Protein AF-A0A536W2F8-F1 (afdb_monomer_lite)

Secondary structure (DSSP, 8-state):
-TT-----SEEEEEEEEE-TTS-EEEEEEEEESS---HHHHHHHHHHHHHSHHHHHHHTTS-EEEEE-

Structure (mmCIF, N/CA/C/O backbone):
data_AF-A0A536W2F8-F1
#
_entry.id   AF-A0A536W2F8-F1
#
loop_
_atom_site.group_PDB
_atom_site.id
_atom_site.type_symbol
_atom_site.label_atom_id
_atom_site.label_alt_id
_atom_site.label_comp_id
_atom_site.label_asym_id
_atom_site.label_entity_id
_atom_site.label_seq_id
_atom_site.pdbx_PDB_ins_code
_atom_site.Cartn_x
_atom_site.Cartn_y
_atom_site.Cartn_z
_atom_site.occupancy
_atom_site.B_iso_or_equiv
_atom_site.auth_seq_id
_atom_site.auth_comp_id
_atom_site.auth_asym_id
_atom_site.auth_atom_id
_atom_site.pdbx_PDB_model_num
ATOM 1 N N . ALA A 1 1 ? -5.931 -11.864 15.471 1.00 50.94 1 ALA A N 1
ATOM 2 C CA . ALA A 1 1 ? -5.625 -10.455 15.143 1.00 50.94 1 ALA A CA 1
ATOM 3 C C . ALA A 1 1 ? -4.884 -9.821 16.321 1.00 50.94 1 ALA A C 1
ATOM 5 O O . ALA A 1 1 ? -5.416 -9.820 17.418 1.00 50.94 1 ALA A O 1
ATOM 6 N N . ARG A 1 2 ? -3.634 -9.364 16.143 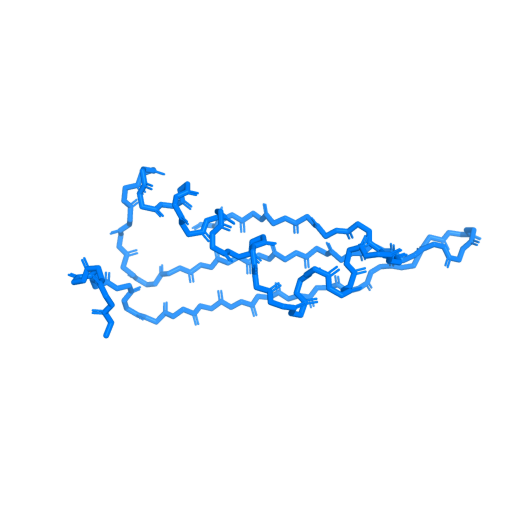1.00 60.88 2 ARG A N 1
ATOM 7 C CA . ARG A 1 2 ? -2.746 -8.965 17.263 1.00 60.88 2 ARG A CA 1
ATOM 8 C C . ARG A 1 2 ? -3.067 -7.607 17.910 1.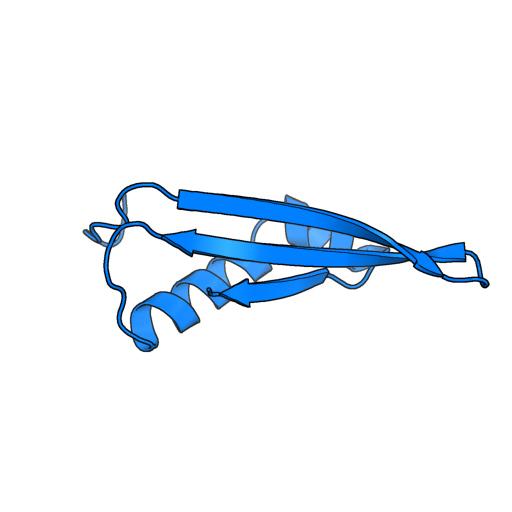00 60.88 2 ARG A C 1
ATOM 10 O O . ARG A 1 2 ? -2.482 -7.307 18.939 1.00 60.88 2 ARG A O 1
ATOM 17 N N . LYS A 1 3 ? -3.943 -6.792 17.310 1.00 73.06 3 LYS A N 1
ATOM 18 C CA . LYS A 1 3 ? -4.197 -5.404 17.747 1.00 73.06 3 LYS A CA 1
ATOM 19 C C . LYS A 1 3 ? -5.585 -5.153 18.342 1.00 73.06 3 LYS A C 1
ATOM 21 O O . LYS A 1 3 ? -5.824 -4.063 18.832 1.00 73.06 3 LYS A O 1
ATOM 26 N N . GLY A 1 4 ? -6.485 -6.142 18.301 1.00 79.50 4 GLY A N 1
ATOM 27 C CA . GLY A 1 4 ? -7.862 -5.981 18.792 1.00 79.50 4 GLY A CA 1
ATOM 28 C C . GLY A 1 4 ? -8.683 -4.929 18.035 1.00 79.50 4 GLY A C 1
ATOM 29 O O . GLY A 1 4 ? -9.629 -4.390 18.591 1.00 79.50 4 GLY A O 1
ATOM 30 N N . TRP A 1 5 ? -8.296 -4.591 16.801 1.00 86.50 5 TRP A N 1
ATOM 31 C CA . TRP A 1 5 ? -8.978 -3.579 15.997 1.00 86.50 5 TRP A CA 1
ATOM 32 C C . TRP A 1 5 ? -10.116 -4.191 15.192 1.00 86.50 5 TRP A C 1
ATOM 34 O O . TRP A 1 5 ? -9.903 -5.161 14.461 1.00 86.50 5 TRP A O 1
ATOM 44 N N . GLU A 1 6 ? -11.279 -3.556 15.262 1.00 88.94 6 GLU A N 1
ATOM 45 C CA . GLU A 1 6 ? -12.394 -3.809 14.357 1.00 88.94 6 GLU A CA 1
ATOM 46 C C . GLU A 1 6 ? -12.172 -3.019 13.067 1.00 88.94 6 GLU A C 1
ATOM 48 O O . GLU A 1 6 ? -12.382 -1.810 13.010 1.00 88.94 6 GLU A O 1
ATOM 53 N N . LEU A 1 7 ? -11.684 -3.705 12.033 1.00 89.62 7 LEU A N 1
ATOM 54 C CA . LEU A 1 7 ? -11.446 -3.114 10.710 1.00 89.62 7 LEU A CA 1
ATOM 55 C C . LEU A 1 7 ? -12.684 -3.193 9.803 1.00 89.62 7 LEU A C 1
ATOM 57 O O . LEU A 1 7 ? -12.752 -2.506 8.784 1.00 89.62 7 LEU A O 1
ATOM 61 N N . GLY A 1 8 ? -13.656 -4.037 10.161 1.00 92.69 8 GLY A N 1
ATOM 62 C CA . GLY A 1 8 ? -14.764 -4.389 9.282 1.00 92.69 8 GLY A CA 1
ATOM 63 C C . GLY A 1 8 ? -14.278 -5.077 8.001 1.00 92.69 8 GLY A C 1
ATOM 64 O O . GLY A 1 8 ? -13.315 -5.846 8.015 1.00 92.69 8 GLY A O 1
ATOM 65 N N . SER A 1 9 ? -14.951 -4.802 6.885 1.00 95.12 9 SER A N 1
ATOM 66 C CA . SER A 1 9 ? -14.520 -5.258 5.562 1.00 95.12 9 SER A CA 1
ATOM 67 C C . SER A 1 9 ? -13.348 -4.417 5.073 1.00 95.12 9 SER A C 1
ATOM 69 O O . SER A 1 9 ? -13.405 -3.189 5.117 1.00 95.12 9 SER A O 1
ATOM 71 N N . ILE A 1 10 ? -12.310 -5.084 4.576 1.00 95.06 10 ILE A N 1
ATOM 72 C CA . ILE A 1 10 ? -11.156 -4.446 3.943 1.00 95.06 10 ILE A CA 1
ATOM 73 C C . ILE A 1 10 ? -11.335 -4.573 2.433 1.00 95.06 10 ILE A C 1
ATOM 75 O O . ILE A 1 10 ? -11.475 -5.688 1.928 1.00 95.06 10 ILE A O 1
ATOM 79 N N . HIS A 1 11 ? -11.308 -3.455 1.717 1.00 97.25 11 HIS A N 1
ATOM 80 C CA . HIS A 1 11 ? -11.278 -3.444 0.261 1.00 97.25 11 HIS A CA 1
ATOM 81 C C . HIS A 1 11 ? -9.933 -2.901 -0.214 1.00 97.25 11 HIS A C 1
ATOM 83 O O . HIS A 1 11 ? -9.420 -1.917 0.322 1.00 97.25 11 HIS A O 1
ATOM 89 N N . VAL A 1 12 ? -9.342 -3.576 -1.198 1.00 96.88 12 VAL A N 1
ATOM 90 C CA . VAL A 1 12 ? -8.056 -3.193 -1.776 1.00 96.88 12 VAL A CA 1
ATOM 91 C C . VAL A 1 12 ? -8.194 -3.205 -3.286 1.00 96.88 12 VAL A C 1
ATOM 93 O O . VAL A 1 12 ? -8.446 -4.250 -3.881 1.00 96.88 12 VAL A O 1
ATOM 96 N N . GLU A 1 13 ? -7.990 -2.042 -3.884 1.00 98.00 13 GLU A N 1
ATOM 97 C CA . GLU A 1 13 ? -7.908 -1.861 -5.326 1.00 98.00 13 GLU A CA 1
ATOM 98 C C . GLU A 1 13 ? -6.444 -1.654 -5.713 1.00 98.00 13 GLU A C 1
ATOM 100 O O . GLU A 1 13 ? -5.704 -0.936 -5.029 1.00 98.00 13 GLU A O 1
ATOM 105 N N . VAL A 1 14 ? -6.011 -2.327 -6.778 1.00 97.12 14 VAL A N 1
ATOM 106 C CA . VAL A 1 14 ? -4.625 -2.294 -7.246 1.00 97.12 14 VAL A CA 1
ATOM 107 C C . VAL A 1 14 ? -4.603 -2.113 -8.753 1.00 97.12 14 VAL A C 1
ATOM 109 O O . VAL A 1 14 ? -5.191 -2.904 -9.488 1.00 97.12 14 VAL A O 1
ATOM 112 N N . GLU A 1 15 ? -3.854 -1.113 -9.200 1.00 97.75 15 GLU A N 1
ATOM 113 C CA . GLU A 1 15 ? -3.623 -0.817 -10.608 1.00 97.75 15 GLU A CA 1
ATOM 114 C C . GLU A 1 15 ? -2.125 -0.902 -10.916 1.00 97.75 15 GLU A C 1
ATOM 116 O O . GLU A 1 15 ? -1.292 -0.362 -10.184 1.00 97.75 15 GLU A O 1
ATOM 121 N N . LEU A 1 16 ? -1.779 -1.572 -12.018 1.00 96.62 16 LEU A N 1
ATOM 122 C CA . LEU A 1 16 ? -0.437 -1.550 -12.594 1.00 96.62 16 LEU A CA 1
ATOM 123 C C . LEU A 1 16 ? -0.439 -0.588 -13.777 1.00 96.62 16 LEU A C 1
ATOM 125 O O . LEU A 1 16 ? -1.155 -0.801 -14.755 1.00 96.62 16 LEU A O 1
ATOM 129 N N . HIS A 1 17 ? 0.408 0.430 -13.717 1.00 96.56 17 HIS A N 1
ATOM 130 C CA . HIS A 1 17 ? 0.642 1.326 -14.837 1.00 96.56 17 HIS A CA 1
ATOM 131 C C . HIS A 1 17 ? 2.023 1.071 -15.427 1.00 96.56 17 HIS A C 1
ATOM 133 O O . HIS A 1 17 ? 2.987 0.842 -14.699 1.00 96.56 17 HIS A O 1
ATOM 139 N N . LYS A 1 18 ? 2.099 1.168 -16.751 1.00 95.56 18 LYS A N 1
ATOM 140 C CA . LYS A 1 18 ? 3.336 1.154 -17.531 1.00 95.56 18 LYS A CA 1
ATOM 141 C C . LYS A 1 18 ? 3.512 2.526 -18.150 1.00 95.56 18 LYS A C 1
ATOM 143 O O . LYS A 1 18 ? 2.579 3.024 -18.781 1.00 95.56 18 LYS A O 1
ATOM 148 N N . ASP A 1 19 ? 4.663 3.149 -17.943 1.00 89.19 19 ASP A N 1
ATOM 149 C CA . ASP A 1 19 ? 4.976 4.399 -18.625 1.00 89.19 19 ASP A CA 1
ATOM 150 C C . ASP A 1 19 ? 5.534 4.157 -20.039 1.00 8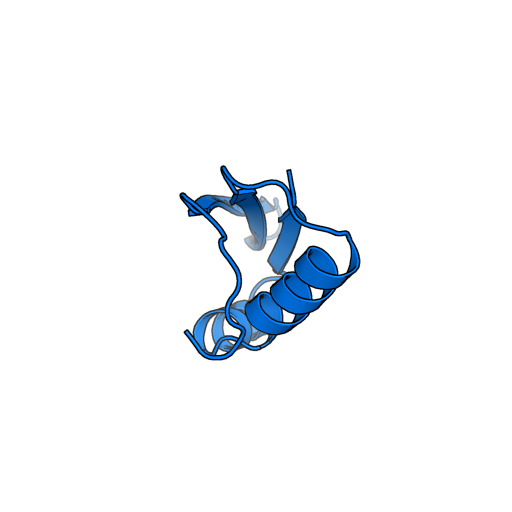9.19 19 ASP A C 1
ATOM 152 O O . ASP A 1 19 ? 5.770 3.023 -20.464 1.00 89.19 19 ASP A O 1
ATOM 156 N N . ALA A 1 20 ? 5.740 5.242 -20.788 1.00 91.19 20 ALA A N 1
ATOM 157 C CA . ALA A 1 20 ? 6.248 5.183 -22.159 1.00 91.19 20 ALA A CA 1
ATOM 158 C C . ALA A 1 20 ? 7.690 4.644 -22.264 1.00 91.19 20 ALA A C 1
ATOM 160 O O . ALA A 1 20 ? 8.109 4.241 -23.347 1.00 91.19 20 ALA A O 1
ATOM 161 N N . THR A 1 21 ? 8.444 4.633 -21.162 1.00 89.56 21 THR A N 1
ATOM 162 C CA . THR A 1 21 ? 9.798 4.064 -21.083 1.00 89.56 21 THR A CA 1
ATOM 163 C C . THR A 1 21 ? 9.786 2.578 -20.717 1.00 89.56 21 THR A C 1
ATOM 165 O O . THR A 1 21 ? 10.828 1.927 -20.746 1.00 89.56 21 THR A O 1
ATOM 168 N N . GLY A 1 22 ? 8.603 2.028 -20.419 1.00 87.75 22 GLY A N 1
ATOM 169 C CA . GLY A 1 22 ? 8.413 0.651 -19.979 1.00 87.75 22 GLY A CA 1
ATOM 170 C C . GLY A 1 22 ? 8.595 0.452 -18.475 1.00 87.75 22 GLY A C 1
ATOM 171 O O . GLY A 1 22 ? 8.637 -0.698 -18.041 1.00 87.75 22 GLY A O 1
ATOM 172 N N . ALA A 1 23 ? 8.702 1.526 -17.684 1.00 91.94 23 ALA A N 1
ATOM 173 C CA . ALA A 1 23 ? 8.784 1.415 -16.235 1.00 91.94 23 ALA A CA 1
ATOM 174 C C . ALA A 1 23 ? 7.398 1.161 -15.626 1.00 91.94 23 ALA A C 1
ATOM 176 O O . ALA A 1 23 ? 6.397 1.785 -15.999 1.00 91.94 23 ALA A O 1
ATOM 177 N N . ASP A 1 24 ? 7.360 0.240 -14.667 1.00 96.12 24 ASP A N 1
ATOM 178 C CA . ASP A 1 24 ? 6.150 -0.156 -13.954 1.00 96.12 24 ASP A CA 1
ATOM 179 C C . ASP A 1 24 ? 5.962 0.717 -12.709 1.00 96.12 24 ASP A C 1
ATOM 181 O O . ASP A 1 24 ? 6.909 0.957 -11.964 1.00 96.12 24 ASP A O 1
ATOM 185 N N . ARG A 1 25 ? 4.726 1.135 -12.426 1.00 96.25 25 ARG A N 1
ATOM 186 C CA . ARG A 1 25 ? 4.317 1.671 -11.117 1.00 96.25 25 ARG A CA 1
ATOM 187 C C . ARG A 1 25 ? 3.028 1.004 -10.660 1.00 96.25 25 ARG A C 1
ATOM 189 O O . ARG A 1 25 ? 2.129 0.775 -11.470 1.00 96.25 25 ARG A O 1
ATOM 196 N N . ILE A 1 26 ? 2.915 0.732 -9.366 1.00 97.56 26 ILE A N 1
ATOM 197 C CA . ILE A 1 26 ? 1.698 0.181 -8.768 1.00 97.56 26 ILE A CA 1
ATOM 198 C C . ILE A 1 26 ? 1.013 1.252 -7.926 1.00 97.56 26 ILE A C 1
ATOM 200 O O . ILE A 1 26 ? 1.621 1.802 -7.009 1.00 97.56 26 ILE A O 1
ATOM 204 N N . ALA A 1 27 ? -0.264 1.503 -8.201 1.00 97.38 27 ALA A N 1
ATOM 205 C CA . ALA A 1 27 ? -1.132 2.296 -7.342 1.00 97.38 27 ALA A CA 1
ATOM 206 C C . ALA A 1 27 ? -2.031 1.359 -6.527 1.00 97.38 27 ALA A C 1
ATOM 208 O O . ALA A 1 27 ? -2.665 0.458 -7.075 1.00 97.38 27 ALA A O 1
ATOM 209 N N . ARG A 1 28 ? -2.072 1.556 -5.208 1.00 97.94 28 ARG A N 1
ATOM 210 C CA . ARG A 1 28 ? -2.880 0.775 -4.268 1.00 97.94 28 ARG A CA 1
ATOM 211 C C . ARG A 1 28 ? -3.792 1.696 -3.466 1.00 97.94 28 ARG A C 1
ATOM 213 O O . ARG A 1 28 ? -3.316 2.565 -2.734 1.00 97.94 28 ARG A O 1
ATOM 220 N N . SER A 1 29 ? -5.093 1.452 -3.539 1.00 97.81 29 SER A N 1
ATOM 221 C CA . SER A 1 29 ? -6.103 2.128 -2.721 1.00 97.81 29 SER A CA 1
ATOM 222 C C . SER A 1 29 ? -6.665 1.144 -1.704 1.00 97.81 29 SER A C 1
ATOM 224 O O . SER A 1 29 ? -7.086 0.051 -2.073 1.00 97.81 29 SER A O 1
ATOM 226 N N . ILE A 1 30 ? -6.658 1.512 -0.424 1.00 96.75 30 ILE A N 1
ATOM 227 C CA . ILE A 1 30 ? -7.173 0.672 0.663 1.00 96.75 30 ILE A CA 1
ATOM 228 C C . ILE A 1 30 ? -8.323 1.403 1.347 1.00 96.75 30 ILE A C 1
ATOM 230 O O . ILE A 1 30 ? -8.167 2.555 1.749 1.00 96.75 30 ILE A O 1
ATOM 234 N N . SER A 1 31 ? -9.453 0.728 1.529 1.00 96.31 31 SER A N 1
ATOM 235 C CA . SER A 1 31 ? -10.574 1.239 2.314 1.00 96.31 31 SER A CA 1
ATOM 236 C C . SER A 1 31 ? -11.054 0.215 3.337 1.00 96.31 31 SER A C 1
ATOM 238 O O . SER A 1 31 ? -10.827 -0.994 3.215 1.00 96.31 31 SER A O 1
ATOM 240 N N . PHE A 1 32 ? -11.698 0.729 4.380 1.00 96.06 32 PHE A N 1
ATOM 241 C CA . PHE A 1 32 ? -12.230 -0.051 5.489 1.00 96.06 32 PHE A CA 1
ATOM 242 C C . PHE A 1 32 ? -13.685 0.326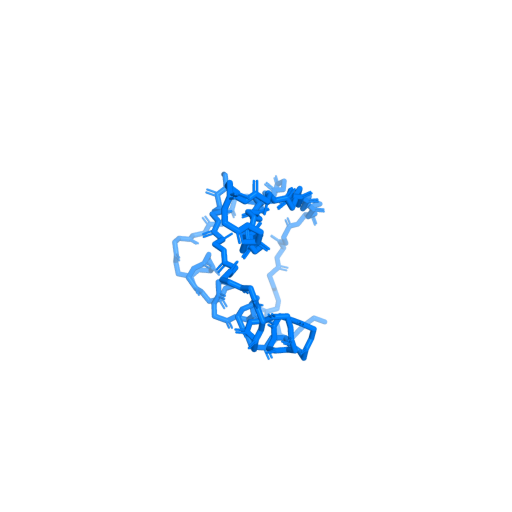 5.710 1.00 96.06 32 PHE A C 1
ATOM 244 O O . PHE A 1 32 ? -14.037 1.502 5.636 1.00 96.06 32 PHE A O 1
ATOM 251 N N . SER A 1 33 ? -14.533 -0.655 6.013 1.00 96.12 33 SER A N 1
ATOM 252 C CA . SER A 1 33 ? -15.925 -0.361 6.365 1.00 96.12 33 SER A CA 1
ATOM 253 C C . SER A 1 33 ? -16.069 0.181 7.790 1.00 96.12 33 SER A C 1
ATOM 255 O O . SER A 1 33 ? -17.106 0.748 8.120 1.00 96.12 33 SER A O 1
ATOM 257 N N . ALA A 1 34 ? -15.067 -0.019 8.651 1.00 94.31 34 ALA A N 1
ATOM 258 C CA . ALA A 1 34 ? -15.014 0.587 9.975 1.00 94.31 34 ALA A CA 1
ATOM 259 C C . ALA A 1 34 ? -14.299 1.945 9.936 1.00 94.31 34 ALA A C 1
ATOM 261 O O . ALA A 1 34 ? -13.350 2.147 9.176 1.00 94.31 34 ALA A O 1
ATOM 262 N N . ALA A 1 35 ? -14.717 2.865 10.806 1.00 91.81 35 ALA A N 1
ATOM 263 C CA . ALA A 1 35 ? -14.006 4.120 11.003 1.00 91.81 35 ALA A CA 1
ATOM 264 C C . ALA A 1 35 ? -12.682 3.862 11.737 1.00 91.81 35 ALA A C 1
ATOM 266 O O . ALA A 1 35 ? -12.661 3.258 12.809 1.00 91.81 35 ALA A O 1
ATOM 267 N N . LEU A 1 36 ? -11.578 4.344 11.168 1.00 91.31 36 LEU A N 1
ATOM 268 C CA . LEU A 1 36 ? -10.242 4.213 11.745 1.00 91.31 36 LEU A CA 1
ATOM 269 C C . LEU A 1 36 ? -9.670 5.587 12.068 1.00 91.31 36 LEU A C 1
ATOM 271 O O . LEU A 1 36 ? -9.786 6.510 11.261 1.00 91.31 36 LEU A O 1
ATOM 275 N N . SER A 1 37 ? -9.007 5.690 13.219 1.00 91.94 37 SER A N 1
ATOM 276 C CA . SER A 1 37 ? -8.192 6.855 13.552 1.00 91.94 37 SER A CA 1
ATOM 277 C C . SER A 1 37 ? -6.995 6.971 12.607 1.00 91.94 37 SER A C 1
ATOM 279 O O . SER A 1 37 ? -6.534 5.980 12.029 1.00 91.94 37 SER A O 1
ATOM 281 N N . ASP A 1 38 ? -6.443 8.177 12.495 1.00 91.44 38 ASP A N 1
ATOM 282 C CA . ASP A 1 38 ? -5.245 8.416 11.686 1.00 91.44 38 ASP A CA 1
ATOM 283 C C . ASP A 1 38 ? -4.042 7.608 12.188 1.00 91.44 38 ASP A C 1
ATOM 285 O O . ASP A 1 38 ? -3.255 7.109 11.388 1.00 91.44 38 ASP A O 1
ATOM 289 N N . GLU A 1 39 ? -3.940 7.379 13.499 1.00 91.62 39 GLU A N 1
ATOM 290 C CA . GLU A 1 39 ? -2.907 6.523 14.091 1.00 91.62 39 GLU A CA 1
ATOM 291 C C . GLU A 1 39 ? -3.037 5.061 13.631 1.00 91.62 39 GLU A C 1
ATOM 293 O O . GLU A 1 39 ? -2.045 4.419 13.260 1.00 91.62 39 GLU A O 1
ATOM 298 N N . HIS A 1 40 ? -4.264 4.529 13.593 1.00 91.38 40 HIS A N 1
ATOM 299 C CA . HIS A 1 40 ? -4.516 3.187 13.071 1.00 91.38 40 HIS A CA 1
ATOM 300 C C . HIS A 1 40 ? -4.178 3.110 11.581 1.00 91.38 40 HIS A C 1
ATOM 302 O O . HIS A 1 40 ? -3.493 2.173 11.164 1.00 91.38 40 HIS A O 1
ATOM 308 N N . LYS A 1 41 ? -4.587 4.108 10.787 1.00 92.12 41 LYS A N 1
ATOM 309 C CA . LYS A 1 41 ? -4.265 4.181 9.354 1.00 92.12 41 LYS A CA 1
ATOM 310 C C . LYS A 1 41 ? -2.756 4.256 9.116 1.00 92.12 41 LYS A C 1
ATOM 312 O O . LYS A 1 41 ? -2.240 3.476 8.321 1.00 92.12 41 LYS A O 1
ATOM 317 N N . ALA A 1 42 ? -2.029 5.102 9.846 1.00 92.38 42 ALA A N 1
ATOM 318 C CA . ALA A 1 42 ? -0.572 5.222 9.747 1.00 92.38 42 ALA A CA 1
ATOM 319 C C . ALA A 1 42 ? 0.132 3.899 10.074 1.00 92.38 42 ALA A C 1
ATOM 321 O O . ALA A 1 42 ? 1.046 3.458 9.378 1.00 92.38 42 ALA A O 1
ATOM 322 N N . THR A 1 43 ? -0.352 3.210 11.100 1.00 93.38 43 THR A N 1
ATOM 323 C CA . THR A 1 43 ? 0.173 1.904 11.477 1.00 93.38 43 THR A CA 1
ATOM 324 C C . THR A 1 43 ? -0.112 0.830 10.422 1.00 93.38 43 THR A C 1
ATOM 326 O O . THR A 1 43 ? 0.732 -0.028 10.165 1.00 93.38 43 THR A O 1
ATOM 329 N N . LEU A 1 44 ? -1.298 0.844 9.808 1.00 93.62 44 LEU A N 1
ATOM 330 C CA . LEU A 1 44 ? -1.639 -0.064 8.708 1.00 93.62 44 LEU A CA 1
ATOM 331 C C . LEU A 1 44 ? -0.824 0.249 7.452 1.00 93.62 44 LEU A C 1
ATOM 333 O O . LEU A 1 44 ? -0.434 -0.684 6.754 1.00 93.62 44 LEU A O 1
ATOM 337 N N . ALA A 1 45 ? -0.514 1.523 7.203 1.00 93.75 45 ALA A N 1
ATOM 338 C CA . ALA A 1 45 ? 0.388 1.945 6.136 1.00 93.75 45 ALA A CA 1
ATOM 339 C C . ALA A 1 45 ? 1.768 1.293 6.304 1.00 93.75 45 ALA A C 1
ATOM 341 O O . ALA A 1 45 ? 2.260 0.629 5.395 1.00 93.75 45 ALA A O 1
ATOM 342 N N . ASP A 1 46 ? 2.348 1.390 7.503 1.00 95.00 46 ASP A N 1
ATOM 343 C CA . ASP A 1 46 ? 3.635 0.766 7.826 1.00 95.00 46 ASP A CA 1
ATOM 344 C C . ASP A 1 46 ? 3.600 -0.764 7.656 1.00 95.00 46 ASP A C 1
ATOM 346 O O . ASP A 1 46 ? 4.523 -1.366 7.100 1.00 95.00 46 ASP A O 1
ATOM 350 N N . VAL A 1 47 ? 2.504 -1.410 8.068 1.00 93.81 47 VAL A N 1
ATOM 351 C CA . VAL A 1 47 ? 2.307 -2.851 7.854 1.00 93.81 47 VAL A CA 1
ATOM 352 C C . VAL A 1 47 ? 2.257 -3.190 6.363 1.00 93.81 47 VAL A C 1
ATOM 354 O O . VAL A 1 47 ? 2.929 -4.135 5.944 1.00 93.81 47 VAL A O 1
ATOM 357 N N . ALA A 1 48 ? 1.504 -2.432 5.561 1.00 95.00 48 ALA A N 1
ATOM 358 C CA . ALA A 1 48 ? 1.361 -2.655 4.123 1.00 95.00 48 ALA A CA 1
ATOM 359 C C . ALA A 1 48 ? 2.710 -2.551 3.385 1.00 95.00 48 ALA A C 1
ATOM 361 O O . ALA A 1 48 ? 2.987 -3.352 2.483 1.00 95.00 48 ALA A O 1
ATOM 362 N N . GLU A 1 49 ? 3.579 -1.637 3.822 1.00 95.00 49 GLU A N 1
ATOM 363 C CA . GLU A 1 49 ? 4.947 -1.468 3.314 1.00 95.00 49 GLU A CA 1
ATOM 364 C C . GLU A 1 49 ? 5.898 -2.594 3.734 1.00 95.00 49 GLU A C 1
ATOM 366 O O . GLU A 1 49 ? 6.847 -2.925 3.019 1.00 95.00 49 GLU A O 1
ATOM 371 N N . LYS A 1 50 ? 5.644 -3.230 4.881 1.00 95.50 50 LYS A N 1
ATOM 372 C CA . LYS A 1 50 ? 6.510 -4.284 5.423 1.00 95.50 50 LYS A CA 1
ATOM 373 C C . LYS A 1 50 ? 6.166 -5.691 4.944 1.00 95.50 50 LYS A C 1
ATOM 375 O O . LYS A 1 50 ? 6.945 -6.607 5.227 1.00 95.50 50 LYS A O 1
ATOM 380 N N . THR A 1 51 ? 5.055 -5.884 4.231 1.00 95.62 51 THR A N 1
ATOM 381 C CA . THR A 1 51 ? 4.670 -7.218 3.748 1.00 95.62 51 THR A CA 1
ATOM 382 C C . THR A 1 51 ? 5.715 -7.783 2.769 1.00 95.62 51 THR A C 1
ATOM 384 O O . THR A 1 51 ? 6.280 -7.024 1.975 1.00 95.62 51 THR A O 1
ATOM 387 N N . PRO A 1 52 ? 5.993 -9.103 2.794 1.00 97.06 52 PRO A N 1
ATOM 388 C CA . PRO A 1 52 ? 6.996 -9.705 1.913 1.00 97.06 52 PRO A CA 1
ATOM 389 C C . PRO A 1 52 ? 6.746 -9.422 0.428 1.00 97.06 52 PRO A C 1
ATOM 391 O O . PRO A 1 52 ? 7.675 -9.058 -0.283 1.00 97.06 52 PRO A O 1
ATOM 394 N N . VAL A 1 53 ? 5.487 -9.497 -0.019 1.00 96.19 53 VAL A N 1
ATOM 395 C CA . VAL A 1 53 ? 5.119 -9.242 -1.421 1.00 96.19 53 VAL A CA 1
ATOM 396 C C . VAL A 1 53 ? 5.341 -7.777 -1.804 1.00 96.19 53 VAL A C 1
ATOM 398 O O . VAL A 1 53 ? 5.945 -7.525 -2.844 1.00 96.19 53 VAL A O 1
ATOM 401 N N . THR A 1 54 ? 4.945 -6.808 -0.962 1.00 96.56 54 THR A N 1
ATOM 402 C CA . THR A 1 54 ? 5.248 -5.387 -1.222 1.00 96.56 54 THR A CA 1
ATOM 403 C C . THR A 1 54 ? 6.756 -5.178 -1.368 1.00 96.56 54 THR A C 1
ATOM 405 O O . THR A 1 54 ? 7.193 -4.523 -2.309 1.00 96.56 54 THR A O 1
ATOM 408 N N . LYS A 1 55 ? 7.571 -5.772 -0.485 1.00 96.19 55 LYS A N 1
ATOM 409 C CA . LYS A 1 55 ? 9.036 -5.650 -0.553 1.00 96.19 55 LYS A CA 1
ATOM 410 C C . LYS A 1 55 ? 9.618 -6.233 -1.839 1.00 96.19 55 LYS A C 1
ATOM 412 O O . LYS A 1 55 ? 10.495 -5.611 -2.427 1.00 96.19 55 LYS A O 1
ATOM 417 N N . THR A 1 56 ? 9.129 -7.392 -2.279 1.00 96.19 56 THR A N 1
ATOM 418 C CA . THR A 1 56 ? 9.559 -8.013 -3.538 1.00 96.19 56 THR A CA 1
ATOM 419 C C . THR A 1 56 ? 9.225 -7.133 -4.741 1.00 96.19 56 THR A C 1
ATOM 421 O O . THR A 1 56 ? 10.092 -6.903 -5.576 1.00 96.19 56 THR A O 1
ATOM 424 N N . ILE A 1 57 ? 8.003 -6.595 -4.816 1.00 95.31 57 ILE A N 1
ATOM 425 C CA . ILE A 1 57 ? 7.569 -5.749 -5.940 1.00 95.31 57 ILE A CA 1
ATOM 426 C C . ILE A 1 57 ? 8.343 -4.425 -5.972 1.00 95.31 57 ILE A C 1
ATOM 428 O O . ILE A 1 57 ? 8.799 -4.009 -7.035 1.00 95.31 57 ILE A O 1
ATOM 432 N N . LYS A 1 58 ? 8.566 -3.797 -4.809 1.00 94.25 58 LYS A N 1
ATOM 433 C CA . LYS A 1 58 ? 9.289 -2.517 -4.701 1.00 94.25 58 LYS A CA 1
ATOM 434 C C . LYS A 1 58 ? 10.733 -2.560 -5.199 1.00 94.25 58 LYS A C 1
ATOM 436 O O . LYS A 1 58 ? 11.304 -1.504 -5.445 1.00 94.25 58 LYS A O 1
ATOM 441 N N . ALA A 1 59 ? 11.318 -3.747 -5.364 1.00 91.56 59 ALA A N 1
ATOM 442 C CA . ALA A 1 59 ? 12.633 -3.892 -5.980 1.00 91.56 59 ALA A CA 1
ATOM 443 C C . ALA A 1 59 ? 12.632 -3.564 -7.488 1.00 91.56 59 ALA A C 1
ATOM 445 O O . ALA A 1 59 ? 13.686 -3.237 -8.024 1.00 91.56 59 ALA A O 1
ATOM 446 N N . GLY A 1 60 ? 11.477 -3.654 -8.162 1.00 93.25 60 GLY A N 1
ATOM 447 C CA . GLY A 1 60 ? 11.340 -3.412 -9.604 1.00 93.25 60 GLY A CA 1
ATOM 448 C C . GLY A 1 60 ? 10.336 -2.324 -9.991 1.00 93.25 60 GLY A C 1
ATOM 449 O O . GLY A 1 60 ? 10.463 -1.760 -11.071 1.00 93.25 60 GLY A O 1
ATOM 450 N N . ALA A 1 61 ? 9.364 -2.008 -9.130 1.00 95.50 61 ALA A N 1
ATOM 451 C CA . ALA A 1 61 ? 8.335 -1.005 -9.401 1.00 95.50 61 ALA A CA 1
ATOM 452 C C . ALA A 1 61 ? 7.982 -0.221 -8.126 1.00 95.50 61 ALA A C 1
ATOM 454 O O . ALA A 1 61 ? 7.675 -0.849 -7.106 1.00 95.50 61 ALA A O 1
ATOM 455 N N . PRO A 1 62 ? 7.973 1.127 -8.131 1.00 95.62 62 PRO A N 1
ATOM 4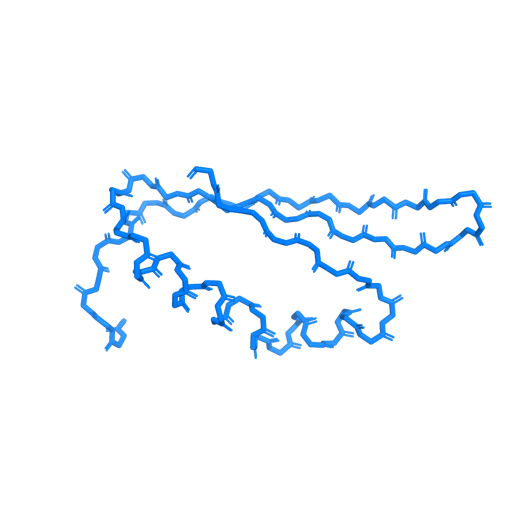56 C CA . PRO A 1 62 ? 7.417 1.894 -7.023 1.00 95.62 62 PRO A CA 1
ATOM 457 C C . PRO A 1 62 ? 5.965 1.485 -6.746 1.00 95.62 62 PRO A C 1
ATOM 459 O O . PRO A 1 62 ? 5.170 1.269 -7.663 1.00 95.62 62 PRO A O 1
ATOM 462 N N . VAL A 1 63 ? 5.631 1.390 -5.459 1.00 96.62 63 VAL A N 1
ATOM 463 C CA . VAL A 1 63 ? 4.279 1.101 -4.975 1.00 96.62 63 VAL A CA 1
ATOM 464 C C . VAL A 1 63 ? 3.808 2.302 -4.169 1.00 96.62 63 VAL A C 1
ATOM 466 O O . VAL A 1 63 ? 4.405 2.633 -3.144 1.00 96.62 63 VAL A O 1
ATOM 469 N N . GLU A 1 64 ? 2.737 2.941 -4.623 1.00 95.94 64 GLU A N 1
ATOM 470 C CA . GLU A 1 64 ? 2.088 4.056 -3.939 1.00 95.94 64 GLU A CA 1
ATOM 471 C C . GLU A 1 64 ? 0.823 3.560 -3.245 1.00 95.94 64 GLU A C 1
ATOM 473 O O . GLU A 1 64 ? -0.004 2.882 -3.852 1.00 95.94 64 GLU A O 1
ATOM 478 N N . THR A 1 65 ? 0.668 3.887 -1.961 1.00 96.12 65 THR A N 1
ATOM 479 C CA . THR A 1 65 ? -0.502 3.483 -1.170 1.00 96.12 65 THR A CA 1
ATOM 480 C C . THR A 1 65 ? -1.253 4.697 -0.670 1.00 96.12 65 THR A C 1
ATOM 482 O O . THR A 1 65 ? -0.656 5.574 -0.047 1.00 96.12 65 THR A O 1
ATOM 485 N N . LYS A 1 66 ? -2.570 4.705 -0.870 1.00 95.56 66 LYS A N 1
ATOM 486 C CA . LYS A 1 66 ? -3.483 5.675 -0.263 1.00 95.56 66 LYS A CA 1
ATOM 487 C C . LYS A 1 66 ? -4.607 4.973 0.493 1.00 95.56 66 LYS A C 1
ATOM 489 O O . LYS A 1 66 ? -5.057 3.898 0.095 1.00 95.56 66 LYS A O 1
ATOM 494 N N . PHE A 1 67 ? -5.058 5.604 1.570 1.00 94.06 67 PHE A N 1
ATOM 495 C CA . PHE A 1 67 ? -6.262 5.206 2.294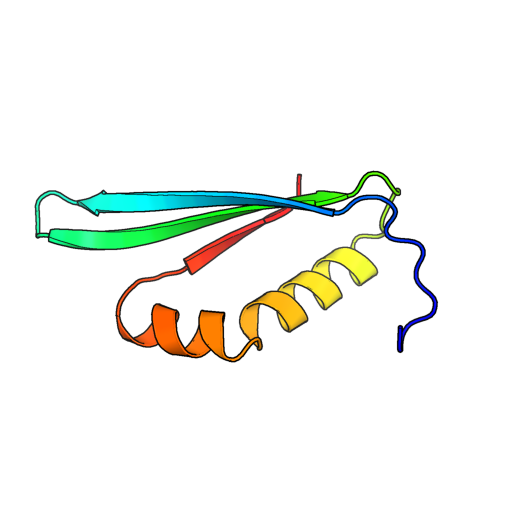 1.00 94.06 67 PHE A CA 1
ATOM 496 C C . PHE A 1 67 ? -7.426 6.097 1.864 1.00 94.06 67 PHE A C 1
ATOM 498 O O . PHE A 1 67 ? -7.243 7.312 1.771 1.00 94.06 67 PHE A O 1
ATOM 505 N N . LEU A 1 68 ? -8.581 5.486 1.590 1.00 90.00 68 LEU A N 1
ATOM 506 C CA . LEU A 1 68 ? -9.832 6.176 1.255 1.00 90.00 68 LEU A CA 1
ATOM 507 C C . LEU A 1 68 ? -10.710 6.374 2.498 1.00 90.00 68 LEU A C 1
ATOM 509 O O . LEU A 1 68 ? -10.604 5.556 3.445 1.00 90.00 68 LEU A O 1
#

Radius of gyration: 13.61 Å; chains: 1; bounding box: 29×19×41 Å

Foldseek 3Di:
DVPPDDQADKDKDKDWDADPVRAIAIEIEIETPDDDDPVRVVVVVVVVCPDPVNVVPCVRYHYHYDYD

Sequence (68 aa):
ARKGWELGSIHVEVELHKDATGADRIARSISFSAALSDEHKATLADVAEKTPVTKTIKAGAPVETKFL

pLDDT: mean 92.66, std 7.64, range [50.94, 98.0]